Protein AF-A0A6M2ADA0-F1 (afdb_monomer_lite)

Structure (mmCIF, N/CA/C/O backbone):
data_AF-A0A6M2ADA0-F1
#
_entry.id   AF-A0A6M2ADA0-F1
#
loop_
_atom_site.group_PDB
_atom_site.id
_atom_site.type_symbol
_atom_site.label_atom_id
_atom_site.label_alt_id
_atom_site.label_comp_id
_atom_site.label_asym_id
_atom_site.label_entity_id
_atom_site.label_seq_id
_atom_site.pdbx_PDB_ins_code
_atom_site.Cartn_x
_atom_site.Cartn_y
_atom_site.Cartn_z
_atom_site.occupancy
_atom_site.B_iso_or_equiv
_atom_site.auth_seq_id
_atom_site.auth_comp_id
_atom_site.auth_asym_id
_atom_site.auth_atom_id
_atom_site.pdbx_PDB_model_num
ATOM 1 N N . MET A 1 1 ? -23.355 0.525 19.398 1.00 72.25 1 MET A N 1
ATOM 2 C CA . MET A 1 1 ? -22.189 -0.090 18.737 1.00 72.25 1 MET A CA 1
ATOM 3 C C . MET A 1 1 ? -21.425 -0.872 19.795 1.00 72.25 1 MET A C 1
ATOM 5 O O . MET A 1 1 ? -21.217 -0.323 20.873 1.00 72.25 1 MET A O 1
ATOM 9 N N . SER A 1 2 ? -21.148 -2.156 19.559 1.00 96.25 2 SER A N 1
ATOM 10 C CA . SER A 1 2 ? -20.419 -3.027 20.495 1.00 96.25 2 SER A CA 1
ATOM 11 C C . SER A 1 2 ? -18.948 -3.146 20.075 1.00 96.25 2 SER A C 1
ATOM 13 O O . SER A 1 2 ? -18.604 -2.763 18.959 1.00 96.25 2 SER A O 1
ATOM 15 N N . LEU A 1 3 ? -18.088 -3.674 20.952 1.00 96.94 3 LEU A N 1
ATOM 16 C CA . LEU A 1 3 ? -16.710 -4.017 20.579 1.00 96.94 3 LEU A CA 1
ATOM 17 C C . LEU A 1 3 ? -16.674 -4.997 19.398 1.00 96.94 3 LEU A C 1
ATOM 19 O O . LEU A 1 3 ? -15.813 -4.857 18.540 1.00 96.94 3 LEU A O 1
ATOM 23 N N . GLU A 1 4 ? -17.600 -5.956 19.364 1.00 97.69 4 GLU A N 1
ATOM 24 C CA . GLU A 1 4 ? -17.660 -6.965 18.306 1.00 97.69 4 GLU A CA 1
ATOM 25 C C . GLU A 1 4 ? -18.015 -6.324 16.968 1.00 97.69 4 GLU A C 1
ATOM 27 O O . GLU A 1 4 ? -17.278 -6.485 16.009 1.00 97.69 4 GLU A O 1
ATOM 32 N N . ASN A 1 5 ? -19.037 -5.463 16.944 1.00 97.31 5 ASN A N 1
ATOM 33 C CA . ASN A 1 5 ? -19.424 -4.751 15.725 1.00 97.31 5 ASN A CA 1
ATOM 34 C C . ASN A 1 5 ? -18.277 -3.876 15.188 1.00 97.31 5 ASN A C 1
ATOM 36 O O . ASN A 1 5 ? -18.076 -3.794 13.987 1.00 97.31 5 ASN A O 1
ATOM 40 N N . LEU A 1 6 ? -17.515 -3.219 16.074 1.00 98.12 6 LEU A N 1
ATOM 41 C CA . LEU A 1 6 ? -16.352 -2.425 15.660 1.00 98.12 6 LEU A CA 1
ATOM 42 C C . LEU A 1 6 ? -15.233 -3.288 15.069 1.00 98.12 6 LEU A C 1
ATOM 44 O O . LEU A 1 6 ? -14.498 -2.814 14.210 1.00 98.12 6 LEU A O 1
ATOM 48 N N . ARG A 1 7 ? -15.064 -4.518 15.564 1.00 98.19 7 ARG A N 1
ATOM 49 C CA . ARG A 1 7 ? -14.074 -5.459 15.032 1.00 98.19 7 ARG A CA 1
ATOM 50 C C . ARG A 1 7 ? -14.514 -6.011 13.689 1.00 98.19 7 ARG A C 1
ATOM 52 O O . ARG A 1 7 ? -13.712 -5.966 12.775 1.00 98.19 7 ARG A O 1
ATOM 59 N N . GLU A 1 8 ? -15.778 -6.400 13.554 1.00 98.25 8 GLU A N 1
ATOM 60 C CA . GLU A 1 8 ? -16.352 -6.834 12.276 1.00 98.25 8 GLU A CA 1
ATOM 61 C C . GLU A 1 8 ? -16.190 -5.749 11.197 1.00 98.25 8 GLU A C 1
ATOM 63 O 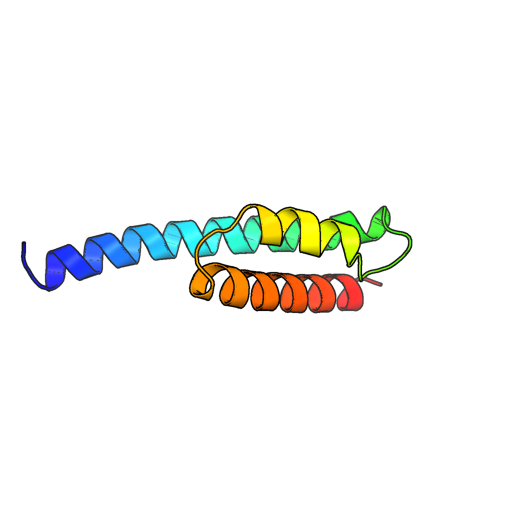O . GLU A 1 8 ? -15.726 -6.038 10.099 1.00 98.25 8 GLU A O 1
ATOM 68 N N . GLU A 1 9 ? -16.465 -4.480 11.526 1.00 98.38 9 GLU A N 1
ATOM 69 C CA . GLU A 1 9 ? -16.242 -3.362 10.596 1.00 98.38 9 GLU A CA 1
ATOM 70 C C . GLU A 1 9 ? -14.759 -3.198 10.202 1.00 98.38 9 GLU A C 1
ATOM 72 O O . GLU A 1 9 ? -14.460 -2.844 9.062 1.00 98.38 9 GLU A O 1
ATOM 77 N N . ILE A 1 10 ? -13.817 -3.446 11.121 1.00 98.38 10 ILE A N 1
ATOM 78 C CA . ILE A 1 10 ? -12.376 -3.422 10.813 1.00 98.38 10 ILE A CA 1
ATOM 79 C C . ILE A 1 10 ? -11.988 -4.621 9.950 1.00 98.38 10 ILE A C 1
ATOM 81 O O . ILE A 1 10 ? -11.268 -4.431 8.975 1.00 98.38 10 ILE A O 1
ATOM 85 N N . ASP A 1 11 ? -12.478 -5.816 10.269 1.00 98.62 11 ASP A N 1
ATOM 86 C CA . ASP A 1 11 ? -12.176 -7.044 9.536 1.00 98.62 11 ASP A CA 1
ATOM 87 C C . ASP A 1 11 ? -12.626 -6.918 8.069 1.00 98.62 11 ASP A C 1
ATOM 89 O O . ASP A 1 11 ? -11.855 -7.203 7.153 1.00 98.62 11 ASP A O 1
ATOM 93 N N . GLU A 1 12 ? -13.818 -6.361 7.822 1.00 98.50 12 GLU A N 1
ATOM 94 C CA . GLU A 1 12 ? -14.308 -6.076 6.465 1.00 98.50 12 GLU A CA 1
ATOM 95 C C . GLU A 1 12 ? -13.417 -5.083 5.696 1.00 98.50 12 GLU A C 1
ATOM 97 O O . GLU A 1 12 ? -13.274 -5.172 4.469 1.00 98.50 12 GLU A O 1
ATOM 102 N N . ILE A 1 13 ? -12.834 -4.100 6.388 1.00 98.69 13 ILE A N 1
ATOM 103 C CA . ILE A 1 13 ? -11.891 -3.146 5.790 1.00 98.69 13 ILE A CA 1
ATOM 104 C C . ILE A 1 13 ? -10.546 -3.826 5.523 1.00 98.69 13 ILE A C 1
ATOM 106 O O . ILE A 1 13 ? -9.951 -3.606 4.464 1.00 98.69 13 ILE A O 1
ATOM 110 N N . ASP A 1 14 ? -10.065 -4.644 6.452 1.00 98.62 14 ASP A N 1
ATOM 111 C CA . ASP A 1 14 ? -8.785 -5.334 6.345 1.00 98.62 14 ASP A CA 1
ATOM 112 C C . ASP A 1 14 ? -8.792 -6.346 5.194 1.00 98.62 14 ASP A C 1
ATOM 114 O O . ASP A 1 14 ? -7.837 -6.368 4.412 1.00 98.62 14 ASP A O 1
ATOM 118 N N . ASP A 1 15 ? -9.890 -7.076 4.991 1.00 98.69 15 ASP A N 1
ATOM 119 C CA . ASP A 1 15 ? -10.076 -7.955 3.831 1.00 98.69 15 ASP A CA 1
ATOM 120 C C . ASP A 1 15 ? -9.937 -7.175 2.510 1.00 98.69 15 ASP A C 1
ATOM 122 O O . ASP A 1 15 ? -9.195 -7.569 1.603 1.00 98.69 15 ASP A O 1
ATOM 126 N N . GLN A 1 16 ? -10.556 -5.993 2.421 1.00 98.75 16 GLN A N 1
ATOM 127 C CA . GLN A 1 16 ? -10.420 -5.121 1.249 1.00 98.75 16 GLN A CA 1
ATOM 128 C C . GLN A 1 16 ? -8.990 -4.592 1.077 1.00 98.75 16 GLN A C 1
ATOM 130 O O . GLN A 1 16 ? -8.492 -4.485 -0.050 1.00 98.75 16 GLN A O 1
ATOM 135 N N . ILE A 1 17 ? -8.309 -4.241 2.173 1.00 98.44 17 ILE A N 1
ATOM 136 C CA . ILE A 1 17 ? -6.915 -3.785 2.137 1.00 98.44 17 ILE A CA 1
ATOM 137 C C . ILE A 1 17 ? -6.010 -4.904 1.615 1.00 98.44 17 ILE A C 1
ATOM 139 O O . ILE A 1 17 ? -5.160 -4.634 0.759 1.00 98.44 17 ILE A O 1
ATOM 143 N N . ILE A 1 18 ? -6.192 -6.138 2.089 1.00 98.44 18 ILE A N 1
ATOM 144 C CA . ILE A 1 18 ? -5.417 -7.307 1.662 1.00 98.44 18 ILE A CA 1
ATOM 145 C C . ILE A 1 18 ? -5.574 -7.510 0.153 1.00 98.44 18 ILE A C 1
ATOM 147 O O . ILE A 1 18 ? -4.574 -7.453 -0.572 1.00 98.44 18 ILE A O 1
ATOM 151 N N . ASP A 1 19 ? -6.809 -7.617 -0.338 1.00 98.50 19 ASP A N 1
ATOM 152 C CA . ASP A 1 19 ? -7.103 -7.836 -1.759 1.00 98.50 19 ASP A CA 1
ATOM 153 C C . ASP A 1 19 ? -6.497 -6.745 -2.657 1.00 98.50 19 ASP A C 1
ATOM 155 O O . ASP A 1 19 ? -5.878 -7.010 -3.702 1.00 98.50 19 ASP A O 1
ATOM 159 N N . LEU A 1 20 ? -6.626 -5.480 -2.243 1.00 98.69 20 LEU A N 1
ATOM 160 C CA . LEU A 1 20 ? -6.071 -4.347 -2.979 1.00 98.69 20 LEU A CA 1
ATOM 161 C C . LEU A 1 20 ? -4.540 -4.379 -3.006 1.00 98.69 20 LEU A C 1
ATOM 163 O O . LEU A 1 20 ? -3.938 -4.095 -4.051 1.00 98.69 20 LEU A O 1
ATOM 167 N N . LEU A 1 21 ? -3.894 -4.717 -1.889 1.00 98.44 21 LEU A N 1
ATOM 168 C CA . LEU A 1 21 ? -2.438 -4.790 -1.805 1.00 98.44 21 LEU A CA 1
ATOM 169 C C . LEU A 1 21 ? -1.875 -5.950 -2.628 1.00 98.44 21 LEU A C 1
ATOM 171 O O . LEU A 1 21 ? -0.881 -5.750 -3.336 1.00 98.44 21 LEU A O 1
ATOM 175 N N . GLU A 1 22 ? -2.514 -7.118 -2.610 1.00 98.31 22 GLU A N 1
ATOM 176 C CA . GLU A 1 22 ? -2.113 -8.261 -3.434 1.00 98.31 22 GLU A CA 1
ATOM 177 C C . GLU A 1 22 ? -2.190 -7.929 -4.923 1.00 98.31 22 GLU A C 1
ATOM 179 O O . GLU A 1 22 ? -1.201 -8.069 -5.658 1.00 98.31 22 GLU A O 1
ATOM 184 N N . ARG A 1 23 ? -3.332 -7.389 -5.368 1.00 98.44 23 ARG A N 1
ATOM 185 C CA . ARG A 1 23 ? -3.511 -6.940 -6.752 1.00 98.44 23 ARG A CA 1
ATOM 186 C C . ARG A 1 23 ? -2.464 -5.899 -7.136 1.00 98.44 23 ARG A C 1
ATOM 188 O O . ARG A 1 23 ? -1.855 -5.991 -8.204 1.00 98.44 23 ARG A O 1
ATOM 195 N N . ARG A 1 24 ? -2.213 -4.919 -6.264 1.00 98.06 24 ARG A N 1
ATOM 196 C CA . ARG A 1 24 ? -1.221 -3.863 -6.493 1.00 98.06 24 ARG A CA 1
ATOM 197 C C . ARG A 1 24 ? 0.194 -4.430 -6.633 1.00 98.06 24 ARG A C 1
ATOM 199 O O . ARG A 1 24 ? 0.939 -3.984 -7.506 1.00 98.06 24 ARG A O 1
ATOM 206 N N . LEU A 1 25 ? 0.581 -5.394 -5.796 1.00 96.75 25 LEU A N 1
ATOM 207 C CA . LEU A 1 25 ? 1.896 -6.035 -5.870 1.00 96.75 25 LEU A CA 1
ATOM 208 C C . LEU A 1 25 ? 2.042 -6.903 -7.120 1.00 96.75 25 LEU A C 1
ATOM 210 O O . LEU A 1 25 ? 3.114 -6.895 -7.721 1.00 96.75 25 LEU A O 1
ATOM 214 N N . ASN A 1 26 ? 0.987 -7.598 -7.549 1.00 96.81 26 ASN A N 1
ATOM 215 C CA . ASN A 1 26 ? 1.001 -8.349 -8.806 1.00 96.81 26 ASN A CA 1
ATOM 216 C C . ASN A 1 26 ? 1.192 -7.419 -10.011 1.00 96.81 26 ASN A C 1
ATOM 218 O O . ASN A 1 26 ? 2.081 -7.654 -10.823 1.00 96.81 26 ASN A O 1
ATOM 222 N N . ILE A 1 27 ? 0.484 -6.286 -10.053 1.00 96.81 27 ILE A N 1
ATOM 223 C CA . ILE A 1 27 ? 0.720 -5.257 -11.077 1.00 96.81 27 ILE A CA 1
ATOM 224 C C . ILE A 1 27 ? 2.158 -4.726 -10.996 1.00 96.81 27 ILE A C 1
ATOM 226 O O . ILE A 1 27 ? 2.804 -4.536 -12.024 1.00 96.81 27 ILE A O 1
ATOM 230 N N . ALA A 1 28 ? 2.698 -4.506 -9.792 1.00 95.25 28 ALA A N 1
ATOM 231 C CA . ALA A 1 28 ? 4.077 -4.051 -9.632 1.00 95.25 28 ALA A CA 1
ATOM 232 C C . ALA A 1 28 ? 5.101 -5.069 -10.167 1.00 95.25 28 ALA A C 1
ATOM 234 O O . ALA A 1 28 ? 6.097 -4.640 -10.747 1.00 95.25 28 ALA A O 1
ATOM 235 N N . LYS A 1 29 ? 4.860 -6.383 -10.015 1.00 94.38 29 LYS A N 1
ATOM 236 C CA . LYS A 1 29 ? 5.695 -7.440 -10.624 1.00 94.38 29 LYS A CA 1
ATOM 237 C C . LYS A 1 29 ? 5.750 -7.291 -12.135 1.00 94.38 29 LYS A C 1
ATOM 239 O O . LYS A 1 29 ? 6.832 -7.350 -12.696 1.00 94.38 29 LYS A O 1
ATOM 244 N N . ASP A 1 30 ? 4.611 -7.071 -12.782 1.00 93.44 30 ASP A N 1
ATOM 245 C CA . ASP A 1 30 ? 4.563 -6.924 -14.237 1.00 93.44 30 ASP A CA 1
ATOM 246 C C . ASP A 1 30 ? 5.121 -5.583 -14.712 1.00 93.44 30 ASP A C 1
ATOM 248 O O . ASP A 1 30 ? 5.761 -5.510 -15.761 1.00 93.44 30 ASP A O 1
ATOM 252 N N . LEU A 1 31 ? 4.946 -4.527 -13.916 1.00 93.00 31 LEU A N 1
ATOM 253 C CA . LEU A 1 31 ? 5.384 -3.176 -14.251 1.00 93.00 31 LEU A CA 1
ATOM 254 C C . LEU A 1 31 ? 6.899 -3.077 -14.489 1.00 93.00 31 LEU A C 1
ATOM 256 O O . LEU A 1 31 ? 7.323 -2.244 -15.291 1.00 93.00 31 LEU A O 1
ATOM 260 N N . ILE A 1 32 ? 7.719 -3.915 -13.836 1.00 92.88 32 ILE A N 1
ATOM 261 C CA . ILE A 1 32 ? 9.180 -3.878 -14.018 1.00 92.88 32 ILE A CA 1
ATOM 262 C C . ILE A 1 32 ? 9.596 -4.123 -15.470 1.00 92.88 32 ILE A C 1
ATOM 264 O O . ILE A 1 32 ? 10.565 -3.524 -15.922 1.00 92.88 32 ILE A O 1
ATOM 268 N N . LYS A 1 33 ? 8.810 -4.901 -16.228 1.00 91.94 33 LYS A N 1
ATOM 269 C CA . LYS A 1 33 ? 9.048 -5.203 -17.650 1.00 91.94 33 LYS A CA 1
ATOM 270 C C . LYS A 1 33 ? 9.071 -3.945 -18.527 1.00 91.94 33 LYS A C 1
ATOM 272 O O . LYS A 1 33 ? 9.630 -3.967 -19.617 1.00 91.94 33 LYS A O 1
ATOM 277 N N . TYR A 1 34 ? 8.470 -2.853 -18.052 1.00 92.12 34 TYR A N 1
ATOM 278 C CA . TYR A 1 34 ? 8.353 -1.582 -18.771 1.00 92.12 34 TYR A CA 1
ATOM 279 C C . TYR A 1 34 ? 9.217 -0.466 -18.172 1.00 92.12 34 TYR A C 1
ATOM 281 O O . TYR A 1 34 ? 9.321 0.619 -18.747 1.00 92.12 34 TYR A O 1
ATOM 289 N N . LYS A 1 35 ? 9.821 -0.692 -17.002 1.00 87.44 35 LYS A N 1
ATOM 290 C CA . LYS A 1 35 ? 10.597 0.322 -16.287 1.00 87.44 35 LYS A CA 1
ATOM 291 C C . LYS A 1 35 ? 12.076 0.233 -16.631 1.00 87.44 35 LYS A C 1
ATOM 293 O O . LYS A 1 35 ? 12.656 -0.843 -16.669 1.00 87.44 35 LYS A O 1
ATOM 298 N N . LYS A 1 36 ? 12.716 1.398 -16.758 1.00 86.44 36 LYS A N 1
ATOM 299 C CA . LYS A 1 36 ? 14.183 1.489 -16.844 1.00 86.44 36 LYS A CA 1
ATOM 300 C C . LYS A 1 36 ? 14.863 1.198 -15.503 1.00 86.44 36 LYS A C 1
ATOM 302 O O . LYS A 1 36 ? 15.932 0.609 -15.485 1.00 86.44 36 LYS A O 1
ATOM 307 N N . ASN A 1 37 ? 14.248 1.618 -14.393 1.00 90.19 37 ASN A N 1
ATOM 308 C CA . ASN A 1 37 ? 14.769 1.462 -13.034 1.00 90.19 37 ASN A CA 1
ATOM 309 C C . ASN A 1 37 ? 13.646 1.056 -12.071 1.00 90.19 37 ASN A C 1
ATOM 311 O O . ASN A 1 37 ? 12.503 1.483 -12.228 1.00 90.19 37 ASN A O 1
ATOM 315 N N . VAL A 1 38 ? 13.976 0.279 -11.035 1.00 91.62 38 VAL A N 1
ATOM 316 C CA . VAL A 1 38 ? 13.009 -0.138 -9.999 1.00 91.62 38 VAL A CA 1
ATOM 317 C C . VAL A 1 38 ? 12.476 1.062 -9.205 1.00 91.62 38 VAL A C 1
ATOM 319 O O . VAL A 1 38 ? 11.275 1.148 -8.936 1.00 91.62 38 VAL A O 1
ATOM 322 N N . THR A 1 39 ? 13.369 1.978 -8.827 1.00 92.81 39 THR A N 1
ATOM 323 C CA . THR A 1 39 ? 13.038 3.175 -8.046 1.00 92.81 39 THR A CA 1
ATOM 324 C C . THR A 1 39 ? 12.657 4.325 -8.974 1.00 92.81 39 THR A C 1
ATOM 326 O O . THR A 1 39 ? 13.413 4.652 -9.887 1.00 92.81 39 THR A O 1
ATOM 329 N N . ASP A 1 40 ? 11.525 4.967 -8.690 1.00 93.38 40 ASP A N 1
ATOM 330 C CA . ASP A 1 40 ? 11.065 6.180 -9.367 1.00 93.38 40 ASP A CA 1
ATOM 331 C C . ASP A 1 40 ? 10.593 7.186 -8.309 1.00 93.38 40 ASP A C 1
ATOM 333 O O . ASP A 1 40 ? 9.439 7.180 -7.876 1.00 93.38 40 ASP A O 1
ATOM 337 N N . ILE A 1 41 ? 11.533 8.013 -7.843 1.00 93.94 41 ILE A N 1
ATOM 338 C CA . ILE A 1 41 ? 11.305 8.960 -6.742 1.00 93.94 41 ILE A CA 1
ATOM 339 C C . ILE A 1 41 ? 10.254 10.002 -7.133 1.00 93.94 41 ILE A C 1
ATOM 341 O O . ILE A 1 41 ? 9.420 10.366 -6.306 1.00 93.94 41 ILE A O 1
ATOM 345 N N . THR A 1 42 ? 10.259 10.455 -8.389 1.00 95.69 42 THR A N 1
ATOM 346 C CA . THR A 1 42 ? 9.275 11.420 -8.891 1.00 95.69 42 THR A CA 1
ATOM 347 C C . THR A 1 42 ? 7.873 10.844 -8.763 1.00 95.69 42 THR A C 1
ATOM 349 O O . THR A 1 42 ? 7.008 11.464 -8.142 1.00 95.69 42 THR A O 1
ATOM 352 N N . ARG A 1 43 ? 7.664 9.614 -9.250 1.00 94.88 43 ARG A N 1
ATOM 353 C CA . ARG A 1 43 ? 6.355 8.966 -9.171 1.00 94.88 43 ARG A CA 1
ATOM 354 C C . ARG A 1 43 ? 5.912 8.681 -7.734 1.00 94.88 43 ARG A C 1
ATOM 356 O O . ARG A 1 43 ? 4.730 8.810 -7.417 1.00 94.88 43 ARG A O 1
ATOM 363 N N . GLU A 1 44 ? 6.831 8.273 -6.865 1.00 96.38 44 GLU A N 1
ATOM 364 C CA . GLU A 1 44 ? 6.531 8.041 -5.446 1.00 96.38 44 GLU A CA 1
ATOM 365 C C . GLU A 1 44 ? 6.096 9.340 -4.753 1.00 96.38 44 GLU A C 1
ATOM 367 O O . GLU A 1 44 ? 5.073 9.354 -4.065 1.00 96.38 44 GLU A O 1
ATOM 372 N N . ASN A 1 45 ? 6.798 10.447 -5.008 1.00 97.56 45 ASN A N 1
ATOM 373 C CA . ASN A 1 45 ? 6.463 11.759 -4.456 1.00 97.56 45 ASN A CA 1
ATOM 374 C C . ASN A 1 45 ? 5.108 12.277 -4.951 1.00 97.56 45 ASN A C 1
ATOM 376 O O . ASN A 1 45 ? 4.336 12.799 -4.151 1.00 97.56 45 ASN A O 1
ATOM 380 N N . GLU A 1 46 ? 4.774 12.084 -6.231 1.00 97.94 46 GLU A N 1
ATOM 381 C CA . GLU A 1 46 ? 3.453 12.437 -6.774 1.00 97.94 46 GLU A CA 1
ATOM 382 C C . GLU A 1 46 ? 2.303 11.723 -6.056 1.00 97.94 46 GLU A C 1
ATOM 384 O O . GLU A 1 46 ? 1.223 12.288 -5.896 1.00 97.94 46 GLU A O 1
ATOM 389 N N . ILE A 1 47 ? 2.503 10.465 -5.654 1.00 97.38 47 ILE A N 1
ATOM 390 C CA . ILE A 1 47 ? 1.488 9.703 -4.920 1.00 97.38 47 ILE A CA 1
ATOM 391 C C . ILE A 1 47 ? 1.425 10.182 -3.468 1.00 97.38 47 ILE A C 1
ATOM 393 O O . ILE A 1 47 ? 0.331 10.414 -2.960 1.00 97.38 47 ILE A O 1
ATOM 397 N N . LEU A 1 48 ? 2.572 10.375 -2.809 1.00 98.00 48 LEU A N 1
ATOM 398 C CA . LEU A 1 48 ? 2.621 10.858 -1.423 1.00 98.00 48 LEU A CA 1
ATOM 399 C C . LEU A 1 48 ? 2.036 12.265 -1.268 1.00 98.00 48 LEU A C 1
ATOM 401 O O . LEU A 1 48 ? 1.432 12.554 -0.239 1.00 98.00 48 LEU A O 1
ATOM 405 N N . ALA A 1 49 ? 2.166 13.119 -2.286 1.00 98.00 49 ALA A N 1
ATOM 406 C CA . ALA A 1 49 ? 1.578 14.456 -2.302 1.00 98.00 49 ALA A CA 1
ATOM 407 C C . ALA A 1 49 ? 0.038 14.444 -2.293 1.00 98.00 49 ALA A C 1
ATOM 409 O O . ALA A 1 49 ? -0.570 15.434 -1.903 1.00 98.00 49 ALA A O 1
ATOM 410 N N . LYS A 1 50 ? -0.598 13.331 -2.691 1.00 97.69 50 LYS A N 1
ATOM 411 C CA . LYS A 1 50 ? -2.064 13.164 -2.665 1.00 97.69 50 LYS A CA 1
ATOM 412 C C . LYS A 1 50 ? -2.600 12.709 -1.310 1.00 97.69 50 LYS A C 1
ATOM 414 O O . LYS A 1 50 ? -3.810 12.631 -1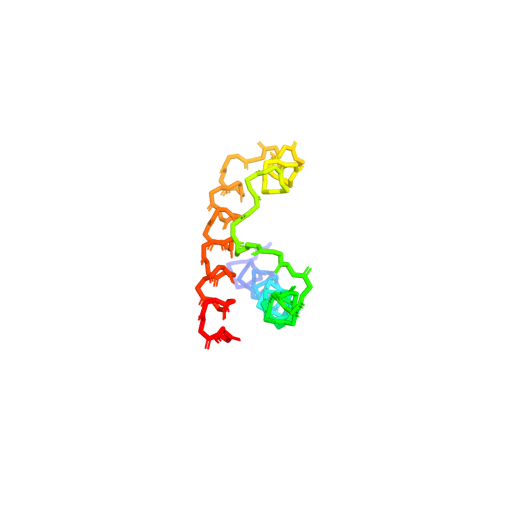.134 1.00 97.69 50 LYS A O 1
ATOM 419 N N . ILE A 1 51 ? -1.718 12.335 -0.389 1.00 97.81 51 ILE A N 1
ATOM 420 C CA . ILE A 1 51 ? -2.086 11.768 0.904 1.00 97.81 51 ILE A CA 1
ATOM 421 C C . ILE A 1 51 ? -1.899 12.855 1.957 1.00 97.81 51 ILE A C 1
ATOM 423 O O . ILE A 1 51 ? -0.782 13.309 2.182 1.00 97.81 51 ILE A O 1
ATOM 427 N N . GLU A 1 52 ? -2.975 13.261 2.626 1.00 97.88 52 GLU A N 1
ATOM 428 C CA . GLU A 1 52 ? -2.900 14.292 3.670 1.00 97.88 52 GLU A CA 1
ATOM 429 C C . GLU A 1 52 ? -2.327 13.735 4.981 1.00 97.88 52 GLU A C 1
ATOM 431 O O . GLU A 1 52 ? -1.448 14.339 5.594 1.00 97.88 52 GLU A O 1
ATOM 436 N N . SER A 1 53 ? -2.774 12.542 5.386 1.00 97.81 53 SER A N 1
ATOM 437 C CA . SER A 1 53 ? -2.354 11.899 6.634 1.00 97.81 53 SER A CA 1
ATOM 438 C C . SER A 1 53 ? -0.907 11.407 6.573 1.00 97.81 53 SER A C 1
ATOM 440 O O . SER A 1 53 ? -0.562 10.534 5.772 1.00 97.81 53 SER A O 1
ATOM 442 N N . GLU A 1 54 ? -0.061 11.897 7.482 1.00 97.12 54 GLU A N 1
ATOM 443 C CA . GLU A 1 54 ? 1.330 11.439 7.591 1.00 97.12 54 GLU A CA 1
ATOM 444 C C . GLU A 1 54 ? 1.419 9.949 7.970 1.00 97.12 54 GLU A C 1
ATOM 446 O O . GLU A 1 54 ? 2.309 9.237 7.503 1.00 97.12 54 GLU A O 1
ATOM 451 N N . TYR A 1 55 ? 0.451 9.433 8.735 1.00 97.69 55 TYR A N 1
ATOM 452 C CA . TYR A 1 55 ? 0.362 8.003 9.041 1.00 97.69 55 TYR A CA 1
ATOM 453 C C . TYR A 1 55 ? 0.156 7.173 7.769 1.00 97.69 55 TYR A C 1
ATOM 455 O O . TYR A 1 55 ? 0.879 6.201 7.538 1.00 97.69 55 TYR A O 1
ATOM 463 N N . ILE A 1 56 ? -0.759 7.600 6.891 1.00 97.88 56 ILE A N 1
ATOM 464 C CA . ILE A 1 56 ? -1.008 6.914 5.616 1.00 97.88 56 ILE A CA 1
ATOM 465 C C . ILE A 1 56 ? 0.201 7.054 4.683 1.00 97.88 56 ILE A C 1
ATOM 467 O O . ILE A 1 56 ? 0.566 6.085 4.016 1.00 97.88 56 ILE A O 1
ATOM 471 N N . LYS A 1 57 ? 0.896 8.202 4.671 1.00 98.38 57 LYS A N 1
ATOM 472 C CA . LYS A 1 57 ? 2.152 8.343 3.911 1.00 98.38 57 LYS A CA 1
ATOM 473 C C . LYS A 1 57 ? 3.198 7.328 4.356 1.00 98.38 57 LYS A C 1
ATOM 475 O O . LYS A 1 57 ? 3.867 6.739 3.509 1.00 98.38 57 LYS A O 1
ATOM 480 N N . ASN A 1 58 ? 3.341 7.099 5.659 1.00 97.88 58 ASN A N 1
ATOM 481 C CA . ASN A 1 58 ? 4.295 6.123 6.182 1.00 97.88 58 ASN A CA 1
ATOM 482 C C . ASN A 1 58 ? 3.928 4.686 5.792 1.00 97.88 58 ASN A C 1
ATOM 484 O O . ASN A 1 58 ? 4.807 3.920 5.392 1.00 97.88 58 ASN A O 1
ATOM 488 N N . ILE A 1 59 ? 2.637 4.345 5.791 1.00 98.12 59 ILE A N 1
ATOM 489 C CA . ILE A 1 59 ? 2.155 3.068 5.244 1.00 98.12 59 ILE A CA 1
ATOM 490 C C . ILE A 1 59 ? 2.504 2.964 3.750 1.00 98.12 59 ILE A C 1
ATOM 492 O O . ILE A 1 59 ? 3.072 1.964 3.311 1.00 98.12 59 ILE A O 1
ATOM 496 N N . TYR A 1 60 ? 2.266 4.018 2.965 1.00 98.00 60 TYR A N 1
ATOM 497 C CA . TYR A 1 60 ? 2.580 4.034 1.533 1.00 98.00 60 TYR A CA 1
ATOM 498 C C . TYR A 1 60 ? 4.073 3.896 1.228 1.00 98.00 60 TYR A C 1
ATOM 500 O O . TYR A 1 60 ? 4.434 3.177 0.295 1.00 98.00 60 TYR A O 1
ATOM 508 N N . LYS A 1 61 ? 4.953 4.507 2.031 1.00 98.06 61 LYS A N 1
ATOM 509 C CA . LYS A 1 61 ? 6.407 4.2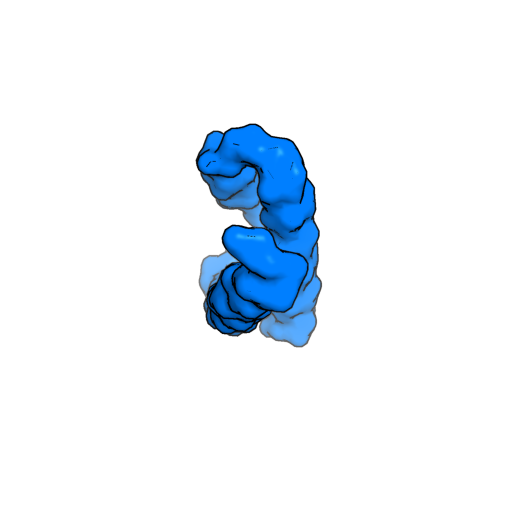93 1.931 1.00 98.06 61 LYS A CA 1
ATOM 510 C C . LYS A 1 61 ? 6.744 2.805 2.099 1.00 98.06 61 LYS A C 1
ATOM 512 O O . LYS A 1 61 ? 7.464 2.244 1.275 1.00 98.06 61 LYS A O 1
ATOM 517 N N . THR A 1 62 ? 6.149 2.132 3.085 1.00 98.25 62 THR A N 1
ATOM 518 C CA . THR A 1 62 ? 6.312 0.679 3.282 1.00 98.25 62 THR A CA 1
ATOM 519 C C . THR A 1 62 ? 5.776 -0.130 2.097 1.00 98.25 62 THR A C 1
ATOM 521 O O . THR A 1 62 ? 6.420 -1.085 1.650 1.00 98.25 62 THR A O 1
ATOM 524 N N . ILE A 1 63 ? 4.632 0.260 1.529 1.00 98.19 63 ILE A N 1
ATOM 525 C CA . ILE A 1 63 ? 4.078 -0.368 0.321 1.00 98.19 63 ILE A CA 1
ATOM 526 C C . ILE A 1 63 ? 5.047 -0.213 -0.865 1.00 98.19 63 ILE A C 1
ATOM 528 O O . ILE A 1 63 ? 5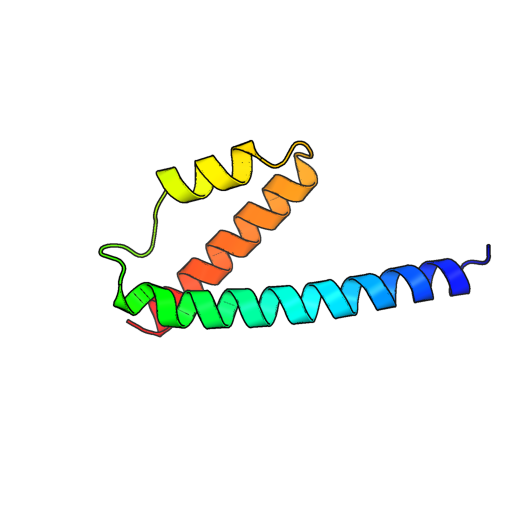.286 -1.185 -1.592 1.00 98.19 63 ILE A O 1
ATOM 532 N N . PHE A 1 64 ? 5.636 0.970 -1.073 1.00 97.69 64 PHE A N 1
ATOM 533 C CA . PHE A 1 64 ? 6.638 1.186 -2.122 1.00 97.69 64 PHE A CA 1
ATOM 534 C C . PHE A 1 64 ? 7.867 0.307 -1.921 1.00 97.69 64 PHE A C 1
ATOM 536 O O . PHE A 1 64 ? 8.275 -0.371 -2.863 1.00 97.69 64 PHE A O 1
ATOM 543 N N . GLU A 1 65 ? 8.407 0.233 -0.706 1.00 97.88 65 GLU A N 1
ATOM 544 C CA . GLU A 1 65 ? 9.565 -0.615 -0.420 1.00 97.88 65 GLU A CA 1
ATOM 545 C C . GLU A 1 65 ? 9.291 -2.095 -0.705 1.00 97.88 65 GLU A C 1
ATOM 547 O O . GLU A 1 65 ? 10.090 -2.761 -1.370 1.00 97.88 65 GLU A O 1
ATOM 552 N N . ASN A 1 66 ? 8.127 -2.614 -0.304 1.00 97.56 66 ASN A N 1
ATOM 553 C CA . ASN A 1 66 ? 7.735 -3.984 -0.644 1.00 97.56 66 ASN A CA 1
ATOM 554 C C . ASN A 1 66 ? 7.550 -4.177 -2.155 1.00 97.56 66 ASN A C 1
ATOM 556 O O . ASN A 1 66 ? 8.013 -5.173 -2.713 1.00 97.56 66 ASN A O 1
ATOM 560 N N . SER A 1 67 ? 6.980 -3.190 -2.848 1.00 96.75 67 SER A N 1
ATOM 561 C CA . SER A 1 67 ? 6.845 -3.221 -4.311 1.00 96.75 67 SER A CA 1
ATOM 562 C C . SER A 1 67 ?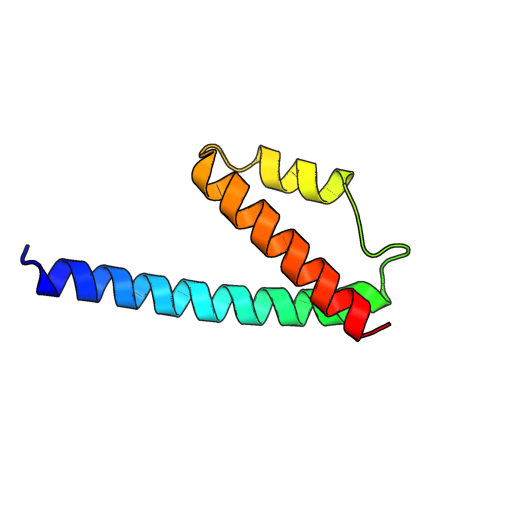 8.202 -3.284 -5.006 1.00 96.75 67 SER A C 1
ATOM 564 O O . SER A 1 67 ? 8.362 -4.020 -5.979 1.00 96.75 67 SER A O 1
ATOM 566 N N . LYS A 1 68 ? 9.194 -2.524 -4.526 1.00 96.25 68 LYS A N 1
ATOM 567 C CA . LYS A 1 68 ? 10.564 -2.542 -5.060 1.00 96.25 68 LYS A CA 1
ATOM 568 C C . LYS A 1 68 ? 11.226 -3.896 -4.820 1.00 96.25 68 LYS A C 1
ATOM 570 O O . LYS A 1 68 ? 11.851 -4.428 -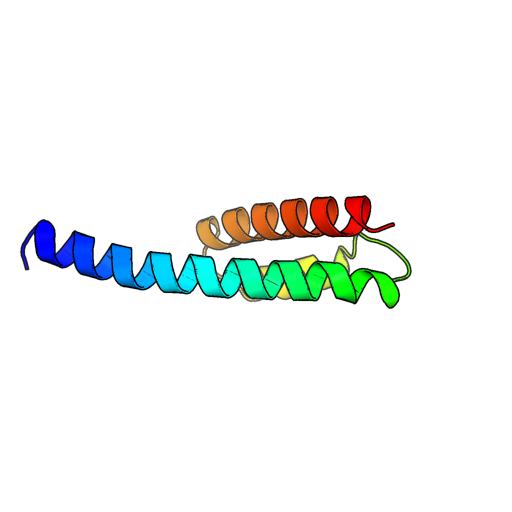5.731 1.00 96.25 68 LYS A O 1
ATOM 575 N N . LYS A 1 69 ? 11.071 -4.480 -3.624 1.00 96.31 69 LYS A N 1
ATOM 576 C CA . LYS A 1 69 ? 11.582 -5.829 -3.309 1.00 96.31 69 LYS A CA 1
ATOM 577 C C . LYS A 1 69 ? 11.008 -6.878 -4.257 1.00 96.31 69 LYS A C 1
ATOM 579 O O . LYS A 1 69 ? 11.751 -7.699 -4.782 1.00 96.31 69 LYS A O 1
ATOM 584 N N . VAL A 1 70 ? 9.701 -6.826 -4.496 1.00 95.56 70 VAL A N 1
ATOM 585 C CA . VAL A 1 70 ? 9.011 -7.746 -5.401 1.00 95.56 70 VAL A CA 1
ATOM 586 C C . VAL A 1 70 ? 9.484 -7.567 -6.849 1.00 95.56 70 VAL A C 1
ATOM 588 O O . VAL A 1 70 ? 9.787 -8.561 -7.499 1.00 95.56 70 VAL A O 1
ATOM 591 N N . GLN A 1 71 ? 9.636 -6.332 -7.334 1.00 93.81 71 GLN A N 1
ATOM 592 C CA . GLN A 1 71 ? 10.196 -6.062 -8.667 1.00 93.81 71 GLN A CA 1
ATOM 593 C C . GLN A 1 71 ? 11.626 -6.607 -8.807 1.00 93.81 71 GLN A C 1
ATOM 595 O O . GLN A 1 71 ? 11.922 -7.281 -9.783 1.00 93.81 71 GLN A O 1
ATOM 600 N N . ARG A 1 72 ? 12.492 -6.394 -7.805 1.00 93.50 72 ARG A N 1
ATOM 601 C CA . ARG A 1 72 ? 13.888 -6.877 -7.814 1.00 93.50 72 ARG A CA 1
ATOM 602 C C . ARG A 1 72 ? 14.020 -8.398 -7.841 1.00 93.50 72 ARG A C 1
ATOM 604 O O . ARG A 1 72 ? 14.987 -8.890 -8.395 1.00 93.50 72 ARG A O 1
ATOM 611 N N . LYS A 1 73 ? 13.079 -9.135 -7.241 1.00 89.88 73 LYS A N 1
ATOM 612 C CA . LYS A 1 73 ? 13.061 -10.609 -7.293 1.00 89.88 73 LYS A CA 1
ATOM 613 C C . LYS A 1 73 ? 12.683 -11.165 -8.673 1.00 89.88 73 LYS A C 1
ATOM 615 O O . LYS A 1 73 ? 12.853 -12.356 -8.886 1.00 89.88 73 LYS A O 1
ATOM 620 N N . ASN A 1 74 ? 12.113 -10.334 -9.547 1.00 77.19 74 ASN A N 1
ATOM 621 C CA . ASN A 1 74 ? 11.655 -10.705 -10.889 1.00 77.19 74 ASN A CA 1
ATOM 622 C C . ASN A 1 74 ? 12.513 -10.066 -12.001 1.00 77.19 74 ASN A C 1
ATOM 624 O O . ASN A 1 74 ? 12.084 -10.046 -13.154 1.00 77.19 74 ASN A O 1
ATOM 628 N N . LEU A 1 75 ? 13.675 -9.508 -11.643 1.00 75.88 75 LEU A N 1
ATOM 629 C CA . LEU A 1 75 ? 14.748 -9.131 -12.568 1.00 75.88 75 LEU A CA 1
ATOM 630 C C . LEU A 1 75 ? 15.684 -10.325 -12.756 1.00 75.88 75 LEU A C 1
ATOM 632 O O . LEU A 1 75 ? 16.137 -10.517 -13.902 1.00 75.88 75 LEU A O 1
#

Sequence (75 aa):
MSLENLREEIDEIDDQIIDLLERRLNIAKDLIKYKKNVTDITRENEILAKIESEYIKNIYKTIFENSKKVQRKNL

Foldseek 3Di:
DDPVVVVVVVVVVVVVVVVVLVVVLVVLLVCLVVDPDLDDPVVLVVVLVVDPDPVVNVVSVVSSVVSSVSNVVND

Radius of gyration: 15.36 Å; chains: 1; bounding box: 37×25×39 Å

Secondary structure (DSSP, 8-state):
--HHHHHHHHHHHHHHHHHHHHHHHHHHHHHGGG-S-S--HHHHHHHHTT---HHHHHHHHHHHHHHHHHHHTT-

pLDDT: mean 95.53, std 4.97, range [72.25, 98.75]